Protein AF-A0A162DAF9-F1 (afdb_monomer)

Organism: NCBI:txid35525

Sequence (89 aa):
MNAVSELTYFSRRDIIRLFDRFYRINPNAVKANPFGVRLPAADIFASIEELKCNPFRQRLAYVFSSKQDDCFSFDDFVDLASTLTTMVC

Solvent-accessible surface area (backbone atoms only — not comparable to full-atom values): 5358 Å² total; per-residue (Å²): 144,86,67,76,76,83,80,47,99,63,51,76,67,49,52,50,53,50,48,55,53,58,37,68,72,44,52,67,56,33,71,75,32,78,90,74,39,61,45,53,37,69,58,55,33,70,73,32,74,78,42,65,76,36,91,57,47,68,58,49,34,49,73,41,12,91,77,59,69,52,30,29,40,70,66,30,48,50,56,48,43,65,72,38,74,74,77,79,116

Mean predicted aligned error: 6.85 Å

Structure (mmCIF, N/CA/C/O backbone):
data_AF-A0A162DAF9-F1
#
_entry.id   AF-A0A162DAF9-F1
#
loop_
_atom_site.group_PDB
_atom_site.id
_atom_site.type_symbol
_atom_site.label_atom_id
_atom_site.label_alt_id
_atom_site.label_comp_id
_atom_site.label_asym_id
_atom_site.label_entity_id
_atom_site.label_seq_id
_atom_site.pdbx_PDB_ins_code
_atom_site.Cartn_x
_atom_site.Cartn_y
_atom_site.Cartn_z
_atom_site.occupancy
_atom_site.B_iso_or_equiv
_atom_site.auth_seq_id
_atom_site.auth_comp_id
_atom_site.auth_asym_id
_atom_site.auth_atom_id
_atom_site.pdbx_PDB_model_num
ATOM 1 N N . MET A 1 1 ? 17.080 14.306 -5.504 1.00 39.66 1 MET A N 1
ATOM 2 C CA . MET A 1 1 ? 16.789 13.037 -4.800 1.00 39.66 1 MET A CA 1
ATOM 3 C C . MET A 1 1 ? 16.777 13.294 -3.294 1.00 39.66 1 MET A C 1
ATOM 5 O O . MET A 1 1 ? 17.702 12.876 -2.632 1.00 39.66 1 MET A O 1
ATOM 9 N N . ASN A 1 2 ? 15.804 14.036 -2.759 1.00 43.22 2 ASN A N 1
ATOM 10 C CA . ASN A 1 2 ? 15.626 14.252 -1.312 1.00 43.22 2 ASN A CA 1
ATOM 11 C C . ASN A 1 2 ? 14.191 14.750 -1.101 1.00 43.22 2 ASN A C 1
ATOM 13 O O . ASN A 1 2 ? 13.963 15.949 -1.094 1.00 43.22 2 ASN A O 1
ATOM 17 N N . ALA A 1 3 ? 13.215 13.847 -1.057 1.00 43.19 3 ALA A N 1
ATOM 18 C CA . ALA A 1 3 ? 11.841 14.229 -0.702 1.00 43.19 3 ALA A CA 1
ATOM 19 C C . ALA A 1 3 ? 11.124 13.174 0.153 1.00 43.19 3 ALA A C 1
ATOM 21 O O . ALA A 1 3 ? 10.173 13.504 0.844 1.00 43.19 3 ALA A O 1
ATOM 22 N N . VAL A 1 4 ? 11.616 11.929 0.185 1.00 53.34 4 VAL A N 1
ATOM 23 C CA . VAL A 1 4 ? 11.027 10.860 1.015 1.00 53.34 4 VAL A CA 1
ATOM 24 C C . VAL A 1 4 ? 11.507 10.933 2.478 1.00 53.34 4 VAL A C 1
ATOM 26 O O . VAL A 1 4 ? 10.860 10.418 3.383 1.00 53.34 4 VAL A O 1
ATOM 29 N N . SER A 1 5 ? 12.636 11.601 2.743 1.00 44.06 5 SER A N 1
ATOM 30 C CA . SER A 1 5 ? 13.242 11.646 4.084 1.00 44.06 5 SER A CA 1
ATOM 31 C C . SER A 1 5 ? 12.751 12.797 4.967 1.00 44.06 5 SER A C 1
ATOM 33 O O . SER A 1 5 ? 12.992 12.759 6.168 1.00 44.06 5 SER A O 1
ATOM 35 N N . GLU A 1 6 ? 12.120 13.832 4.402 1.00 45.53 6 GLU A N 1
ATOM 36 C CA . GLU A 1 6 ? 11.796 15.062 5.151 1.00 45.53 6 GLU A CA 1
ATOM 37 C C . GLU A 1 6 ? 10.349 15.127 5.666 1.00 45.53 6 GLU A C 1
ATOM 39 O O . GLU A 1 6 ? 10.052 15.968 6.509 1.00 45.53 6 GLU A O 1
ATOM 44 N N . LEU A 1 7 ? 9.456 14.233 5.222 1.00 52.56 7 LEU A N 1
ATOM 45 C CA . LEU A 1 7 ? 8.029 14.256 5.589 1.00 52.56 7 LEU A CA 1
ATOM 46 C C . LEU A 1 7 ? 7.530 12.982 6.287 1.00 52.56 7 LEU A C 1
ATOM 48 O O . LEU A 1 7 ? 6.364 12.909 6.666 1.00 52.56 7 LEU A O 1
ATOM 52 N N . THR A 1 8 ? 8.402 11.996 6.510 1.00 56.03 8 THR A N 1
ATOM 53 C CA . THR A 1 8 ? 8.000 10.678 7.014 1.00 56.03 8 THR A CA 1
ATOM 54 C C . THR A 1 8 ? 8.768 10.327 8.283 1.00 56.03 8 THR A C 1
ATOM 56 O O . THR A 1 8 ? 9.992 10.265 8.276 1.00 56.03 8 THR A O 1
ATOM 59 N N . TYR A 1 9 ? 8.051 10.049 9.378 1.00 63.50 9 TYR A N 1
ATOM 60 C CA . TYR A 1 9 ? 8.589 9.677 10.702 1.00 63.50 9 TYR A CA 1
ATOM 61 C C . TYR A 1 9 ? 9.386 8.351 10.730 1.00 63.50 9 TYR A C 1
ATOM 63 O O . TYR A 1 9 ? 9.774 7.877 11.798 1.00 63.50 9 TYR A O 1
ATOM 71 N N . PHE A 1 10 ? 9.623 7.727 9.577 1.00 70.06 10 PHE A N 1
ATOM 72 C CA . PHE A 1 10 ? 10.208 6.399 9.466 1.00 70.06 10 PHE A CA 1
ATOM 73 C C . PHE A 1 10 ? 11.733 6.425 9.449 1.00 70.06 10 PHE A C 1
ATOM 75 O O . PHE A 1 10 ? 12.367 7.144 8.674 1.00 70.06 10 PHE A O 1
ATOM 82 N N . SER A 1 11 ? 12.346 5.551 10.247 1.00 79.31 11 SER A N 1
ATOM 83 C CA . SER A 1 11 ? 13.767 5.252 10.114 1.00 79.31 11 SER A CA 1
ATOM 84 C C . SER A 1 11 ? 14.025 4.406 8.862 1.00 79.31 11 SER A C 1
ATOM 86 O O . SER A 1 11 ? 13.138 3.735 8.332 1.00 79.31 11 SER A O 1
ATOM 88 N N . ARG A 1 12 ? 15.288 4.331 8.419 1.00 80.94 12 ARG A N 1
ATOM 89 C CA . ARG A 1 12 ? 15.688 3.429 7.319 1.00 80.94 12 ARG A CA 1
ATOM 90 C C . ARG A 1 12 ? 15.257 1.974 7.564 1.00 80.94 12 ARG A C 1
ATOM 92 O O . ARG A 1 12 ? 14.943 1.267 6.612 1.00 80.94 12 ARG A O 1
ATOM 99 N N . ARG A 1 13 ? 15.251 1.518 8.822 1.00 82.94 13 ARG A N 1
ATOM 100 C CA . ARG A 1 13 ? 14.828 0.153 9.175 1.00 82.94 13 ARG A CA 1
ATOM 101 C C . ARG A 1 13 ? 13.330 -0.043 8.958 1.00 82.94 13 ARG A C 1
ATOM 103 O O . ARG A 1 13 ? 12.936 -1.108 8.495 1.00 82.94 13 ARG A O 1
ATOM 110 N N . ASP A 1 14 ? 12.529 0.976 9.238 1.00 84.00 14 ASP A N 1
ATOM 111 C CA . ASP A 1 14 ? 11.076 0.924 9.067 1.00 84.00 14 ASP A CA 1
ATOM 112 C C . ASP A 1 14 ? 10.711 0.906 7.586 1.00 84.00 14 ASP A C 1
ATOM 114 O O . ASP A 1 14 ? 9.900 0.087 7.168 1.00 84.00 14 ASP A O 1
ATOM 118 N N . ILE A 1 15 ? 11.407 1.702 6.767 1.00 84.88 15 ILE A N 1
ATOM 119 C CA . ILE A 1 15 ? 11.246 1.680 5.305 1.00 84.88 15 ILE A CA 1
ATOM 120 C C . ILE A 1 15 ? 11.554 0.285 4.740 1.00 84.88 15 ILE A C 1
ATOM 122 O O . ILE A 1 15 ? 10.798 -0.220 3.914 1.00 84.88 15 ILE A O 1
ATOM 126 N N . ILE A 1 16 ? 12.622 -0.372 5.210 1.00 87.06 16 ILE A N 1
ATOM 127 C CA . ILE A 1 16 ? 12.958 -1.742 4.784 1.00 87.06 16 ILE A CA 1
ATOM 128 C C . ILE A 1 16 ? 11.858 -2.731 5.199 1.00 87.06 16 ILE A C 1
ATOM 130 O O . ILE A 1 16 ? 11.439 -3.551 4.389 1.00 87.06 16 ILE A O 1
ATOM 134 N N . ARG A 1 17 ? 11.343 -2.634 6.432 1.00 87.44 17 ARG A N 1
ATOM 135 C CA . ARG A 1 17 ? 10.248 -3.496 6.915 1.00 87.44 17 ARG A CA 1
ATOM 136 C C . ARG A 1 17 ? 8.957 -3.297 6.120 1.00 87.44 17 ARG A C 1
ATOM 138 O O . ARG A 1 17 ? 8.286 -4.275 5.792 1.00 87.44 17 ARG A O 1
ATOM 145 N N . LEU A 1 18 ? 8.619 -2.050 5.795 1.00 87.94 18 LEU A N 1
ATOM 146 C CA . LEU A 1 18 ? 7.470 -1.714 4.957 1.00 87.94 18 LEU A CA 1
ATOM 147 C C . LEU A 1 18 ? 7.641 -2.285 3.550 1.00 87.94 18 LEU A C 1
ATOM 149 O O . LEU A 1 18 ? 6.709 -2.893 3.028 1.00 87.94 18 LEU A O 1
ATOM 153 N N . PHE A 1 19 ? 8.834 -2.162 2.965 1.00 88.69 19 PHE A N 1
ATOM 154 C CA . PHE A 1 19 ? 9.123 -2.737 1.655 1.00 88.69 19 PHE A CA 1
ATOM 155 C C . PHE A 1 19 ? 9.017 -4.264 1.661 1.00 88.69 19 PHE A C 1
ATOM 157 O O . PHE A 1 19 ? 8.3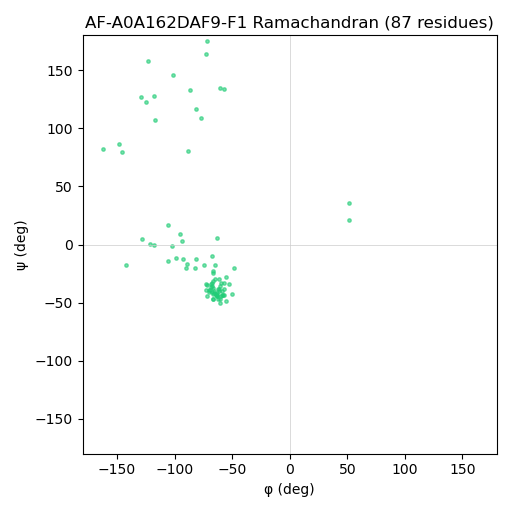76 -4.828 0.780 1.00 88.69 19 PHE A O 1
ATOM 164 N N . ASP A 1 20 ? 9.555 -4.941 2.678 1.00 89.31 20 ASP A N 1
ATOM 165 C CA . ASP A 1 20 ? 9.417 -6.393 2.824 1.00 89.31 20 ASP A CA 1
ATOM 166 C C . ASP A 1 20 ? 7.946 -6.819 2.916 1.00 89.31 20 ASP A C 1
ATOM 168 O O . ASP A 1 20 ? 7.549 -7.827 2.326 1.00 89.31 20 ASP A O 1
ATOM 172 N N . ARG A 1 21 ? 7.114 -6.054 3.634 1.00 88.44 21 ARG A N 1
ATOM 173 C CA . ARG A 1 21 ? 5.671 -6.311 3.730 1.00 88.44 21 ARG A CA 1
ATOM 174 C C . ARG A 1 21 ? 4.984 -6.097 2.385 1.00 88.44 21 ARG A C 1
ATOM 176 O O . ARG A 1 21 ? 4.252 -6.980 1.951 1.00 88.44 21 ARG A O 1
ATOM 183 N N . PHE A 1 22 ? 5.276 -4.992 1.702 1.00 90.12 22 PHE A N 1
ATOM 184 C CA . PHE A 1 22 ? 4.746 -4.680 0.374 1.00 90.12 22 PHE A CA 1
ATOM 185 C C . PHE A 1 22 ? 5.131 -5.748 -0.662 1.00 90.12 22 PHE A C 1
ATOM 187 O O . PHE A 1 22 ? 4.289 -6.252 -1.403 1.00 90.12 22 PHE A O 1
ATOM 194 N N . TYR A 1 23 ? 6.390 -6.183 -0.650 1.00 91.12 23 TYR A N 1
ATOM 195 C CA . TYR A 1 23 ? 6.896 -7.248 -1.509 1.00 91.12 23 TYR A CA 1
ATOM 196 C C . TYR A 1 23 ? 6.187 -8.588 -1.264 1.00 91.12 23 TYR A C 1
ATOM 198 O O . TYR A 1 23 ? 5.897 -9.311 -2.216 1.00 91.12 23 TYR A O 1
ATOM 206 N N . ARG A 1 24 ? 5.866 -8.927 -0.008 1.00 91.19 24 ARG A N 1
ATOM 207 C CA . ARG A 1 24 ? 5.167 -10.179 0.340 1.00 91.19 24 ARG A CA 1
ATOM 208 C C . ARG A 1 24 ? 3.731 -10.248 -0.178 1.00 91.19 24 ARG A C 1
ATOM 210 O O . ARG A 1 24 ? 3.228 -11.356 -0.331 1.00 91.19 24 ARG A O 1
ATOM 217 N N . ILE A 1 25 ? 3.092 -9.111 -0.454 1.00 90.69 25 ILE A N 1
ATOM 218 C CA . ILE A 1 25 ? 1.716 -9.066 -0.971 1.00 90.69 25 ILE A CA 1
ATOM 219 C C . ILE A 1 25 ? 1.664 -9.656 -2.381 1.00 90.69 25 ILE A C 1
ATOM 221 O O . ILE A 1 25 ? 0.830 -10.511 -2.665 1.00 90.69 25 ILE A O 1
ATOM 225 N N . ASN A 1 26 ? 2.586 -9.250 -3.257 1.00 91.12 26 ASN A N 1
ATOM 226 C CA . ASN A 1 26 ? 2.717 -9.847 -4.583 1.00 91.12 26 ASN A CA 1
ATOM 227 C C . ASN A 1 26 ? 4.177 -9.826 -5.071 1.00 91.12 26 ASN A C 1
ATOM 229 O O . ASN A 1 26 ? 4.580 -8.924 -5.816 1.00 91.12 26 ASN A O 1
ATOM 233 N N . PRO A 1 27 ? 4.973 -10.849 -4.708 1.00 90.31 27 PRO A N 1
ATOM 234 C CA . PRO A 1 27 ? 6.390 -10.905 -5.054 1.00 90.31 27 PRO A CA 1
ATOM 235 C C . PRO A 1 27 ? 6.645 -10.879 -6.562 1.00 90.31 27 PRO A C 1
ATOM 237 O O . PRO A 1 27 ? 7.649 -10.336 -7.015 1.00 90.31 27 PRO A O 1
ATOM 240 N N . ASN A 1 28 ? 5.746 -11.468 -7.354 1.00 91.25 28 ASN A N 1
ATOM 241 C CA . ASN A 1 28 ? 5.907 -11.564 -8.803 1.00 91.25 28 ASN A CA 1
ATOM 242 C C . ASN A 1 28 ? 5.706 -10.204 -9.477 1.00 91.25 28 ASN A C 1
ATOM 244 O O . ASN A 1 28 ? 6.522 -9.813 -10.310 1.00 91.25 28 ASN A O 1
ATOM 248 N N . ALA A 1 29 ? 4.670 -9.461 -9.079 1.00 88.75 29 ALA A N 1
ATOM 249 C CA . ALA A 1 29 ? 4.413 -8.120 -9.596 1.00 88.75 29 ALA A CA 1
ATOM 250 C C . ALA A 1 29 ? 5.541 -7.146 -9.223 1.00 88.75 29 ALA A C 1
ATOM 252 O O . ALA A 1 29 ? 6.008 -6.388 -10.073 1.00 88.75 29 ALA A O 1
ATOM 253 N N . VAL A 1 30 ? 6.034 -7.216 -7.980 1.00 88.81 30 VAL A N 1
ATOM 254 C CA . VAL A 1 30 ? 7.137 -6.355 -7.530 1.00 88.81 30 VAL A CA 1
ATOM 255 C C . VAL A 1 30 ? 8.441 -6.700 -8.252 1.00 88.81 30 VAL A C 1
ATOM 257 O O . VAL A 1 30 ? 9.144 -5.797 -8.687 1.00 88.81 30 VAL A O 1
ATOM 260 N N . LYS A 1 31 ? 8.757 -7.984 -8.469 1.00 88.94 31 LYS A N 1
ATOM 261 C CA . LYS A 1 31 ? 9.934 -8.377 -9.271 1.00 88.94 31 LYS A CA 1
ATOM 262 C C . LYS A 1 31 ? 9.849 -7.909 -10.721 1.00 88.94 31 LYS A C 1
ATOM 264 O O . LYS A 1 31 ? 10.872 -7.544 -11.289 1.00 88.94 31 LYS A O 1
ATOM 269 N N . ALA A 1 32 ? 8.657 -7.949 -11.316 1.00 89.94 32 ALA A N 1
ATOM 270 C CA . ALA A 1 32 ? 8.452 -7.533 -12.698 1.00 89.94 32 ALA A CA 1
ATOM 271 C C . ALA A 1 32 ? 8.630 -6.017 -12.883 1.00 89.94 32 ALA A C 1
ATOM 273 O O . ALA A 1 32 ? 9.121 -5.587 -13.924 1.00 89.94 32 ALA A O 1
ATOM 274 N N . ASN A 1 33 ? 8.259 -5.210 -11.882 1.00 88.44 33 ASN A N 1
ATOM 275 C CA . ASN A 1 33 ? 8.426 -3.758 -11.924 1.00 88.44 33 ASN A CA 1
ATOM 276 C C . ASN A 1 33 ? 8.749 -3.156 -10.538 1.00 88.44 33 ASN A C 1
ATOM 278 O O . ASN A 1 33 ? 7.871 -2.566 -9.907 1.00 88.44 33 ASN A O 1
ATOM 282 N N . PRO A 1 34 ? 10.004 -3.234 -10.061 1.00 79.06 34 PRO A N 1
ATOM 283 C CA . PRO A 1 34 ? 10.355 -2.884 -8.679 1.00 79.06 34 PRO A CA 1
ATOM 284 C C . PRO A 1 34 ? 10.072 -1.433 -8.278 1.00 79.06 34 PRO A C 1
ATOM 286 O O . PRO A 1 34 ? 9.809 -1.165 -7.110 1.00 79.06 34 PRO A O 1
ATOM 289 N N . PHE A 1 35 ? 10.127 -0.503 -9.235 1.00 79.44 35 PHE A N 1
ATOM 290 C CA . PHE A 1 35 ? 10.001 0.937 -8.978 1.00 79.44 35 PHE A CA 1
ATOM 291 C C . PHE A 1 35 ? 8.654 1.526 -9.408 1.00 79.44 35 PHE A C 1
ATOM 293 O O . PHE A 1 35 ? 8.335 2.650 -9.037 1.00 79.44 35 PHE A O 1
ATOM 300 N N . GLY A 1 36 ? 7.872 0.799 -10.209 1.00 85.44 36 GLY A N 1
ATOM 301 C CA . GLY A 1 36 ? 6.607 1.290 -10.761 1.00 85.44 36 GLY A CA 1
ATOM 302 C C . GLY A 1 36 ? 5.422 0.358 -10.542 1.00 85.44 36 GLY A C 1
ATOM 303 O O . GLY A 1 36 ? 4.349 0.616 -11.090 1.00 85.44 36 GLY A O 1
ATOM 304 N N . VAL A 1 37 ? 5.599 -0.739 -9.799 1.0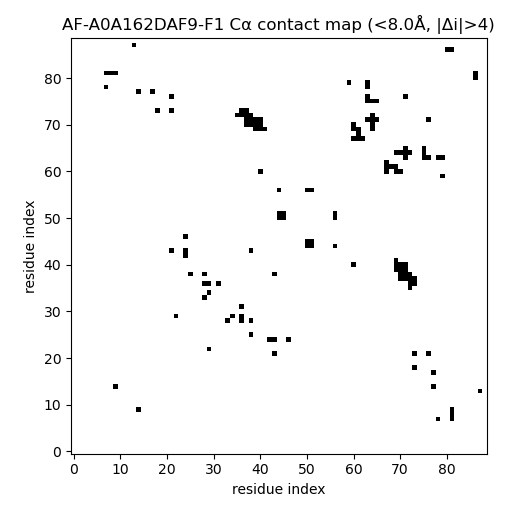0 92.44 37 VAL A N 1
ATOM 305 C CA . VAL A 1 37 ? 4.496 -1.635 -9.456 1.00 92.44 37 VAL A CA 1
ATOM 306 C C . VAL A 1 37 ? 3.450 -0.868 -8.651 1.00 92.44 37 VAL A C 1
ATOM 308 O O . VAL A 1 37 ? 3.762 -0.121 -7.722 1.00 92.44 37 VAL A O 1
ATOM 311 N N . ARG A 1 38 ? 2.188 -1.068 -9.020 1.00 93.25 38 ARG A N 1
ATOM 312 C CA . ARG A 1 38 ? 1.040 -0.671 -8.214 1.00 93.25 38 ARG A CA 1
ATOM 313 C C . ARG A 1 38 ? 0.277 -1.936 -7.868 1.00 93.25 38 ARG A C 1
ATOM 315 O O . ARG A 1 38 ? 0.002 -2.744 -8.754 1.00 93.25 38 ARG A O 1
ATOM 322 N N . LEU A 1 39 ? 0.002 -2.131 -6.586 1.00 92.19 39 LEU A N 1
ATOM 323 C CA . LEU A 1 39 ? -0.733 -3.287 -6.088 1.00 92.19 39 LEU A CA 1
ATOM 324 C C . LEU A 1 39 ? -2.182 -2.896 -5.796 1.00 92.19 39 LEU A C 1
ATOM 326 O O . LEU A 1 39 ? -2.412 -1.766 -5.359 1.00 92.19 39 LEU A O 1
ATOM 330 N N . PRO A 1 40 ? -3.157 -3.795 -6.002 1.00 93.06 40 PRO A N 1
ATOM 331 C CA . PRO A 1 40 ? -4.545 -3.521 -5.655 1.00 93.06 40 PRO A CA 1
ATOM 332 C C . PRO A 1 40 ? -4.696 -3.169 -4.169 1.00 93.06 40 PRO A C 1
ATOM 334 O O . PRO A 1 40 ? -4.189 -3.876 -3.295 1.00 93.06 40 PRO A O 1
ATOM 337 N N . ALA A 1 41 ? -5.446 -2.108 -3.865 1.00 90.81 41 ALA A N 1
ATOM 338 C CA . ALA A 1 41 ? -5.713 -1.661 -2.496 1.00 90.81 41 ALA A CA 1
ATOM 339 C C . ALA A 1 41 ? -6.368 -2.762 -1.650 1.00 90.81 41 ALA A C 1
ATOM 341 O O . ALA A 1 41 ? -6.099 -2.880 -0.457 1.00 90.81 41 ALA A O 1
ATOM 342 N N . ALA A 1 42 ? -7.193 -3.604 -2.280 1.00 88.81 42 ALA A N 1
ATOM 343 C CA . ALA A 1 42 ? -7.814 -4.757 -1.637 1.00 88.81 42 ALA A CA 1
ATOM 344 C C . ALA A 1 42 ? -6.775 -5.734 -1.057 1.00 88.81 42 ALA A C 1
ATOM 346 O O . ALA A 1 42 ? -6.928 -6.167 0.087 1.00 88.81 42 ALA A O 1
ATOM 347 N N . ASP A 1 43 ? -5.704 -6.023 -1.801 1.00 90.69 43 ASP A N 1
ATOM 348 C CA . ASP A 1 43 ? -4.636 -6.929 -1.364 1.00 90.69 43 ASP A CA 1
ATOM 349 C C . ASP A 1 43 ? -3.813 -6.296 -0.235 1.00 90.69 43 ASP A C 1
ATOM 351 O O . ASP A 1 43 ? -3.482 -6.953 0.756 1.00 90.69 43 ASP A O 1
ATOM 355 N N . ILE A 1 44 ? -3.549 -4.989 -0.336 1.00 89.25 44 ILE A N 1
ATOM 356 C CA . ILE A 1 44 ? -2.885 -4.230 0.727 1.00 89.25 44 ILE A CA 1
ATOM 357 C C . ILE A 1 44 ? -3.704 -4.265 2.013 1.00 89.25 44 ILE A C 1
ATOM 359 O O . ILE A 1 44 ? -3.173 -4.632 3.060 1.00 89.25 44 ILE A O 1
ATOM 363 N N . PHE A 1 45 ? -4.995 -3.953 1.961 1.00 88.25 45 PHE A N 1
ATOM 364 C CA 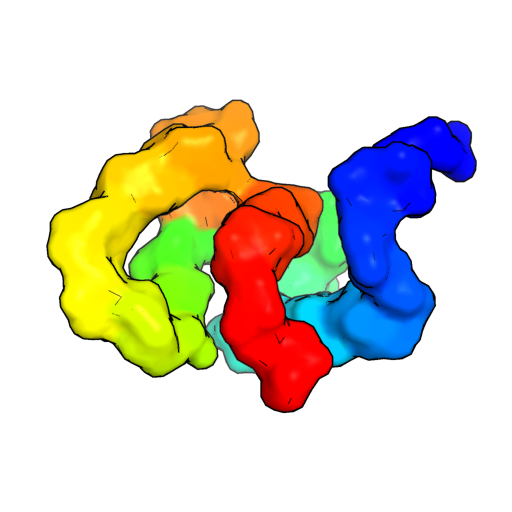. PHE A 1 45 ? -5.847 -3.958 3.150 1.00 88.25 45 PHE A CA 1
ATOM 365 C C . PHE A 1 45 ? -6.050 -5.360 3.718 1.00 88.25 45 PHE A C 1
ATOM 367 O O . PHE A 1 45 ? -6.141 -5.518 4.931 1.00 88.25 45 PHE A O 1
ATOM 374 N N . ALA A 1 46 ? -6.054 -6.395 2.877 1.00 86.62 46 ALA A N 1
ATOM 375 C CA . ALA A 1 46 ? -6.065 -7.779 3.336 1.00 86.62 46 ALA A CA 1
ATOM 376 C C . ALA A 1 46 ? -4.767 -8.173 4.069 1.00 86.62 46 ALA A C 1
ATOM 378 O O . ALA A 1 46 ? -4.791 -9.066 4.917 1.00 86.62 46 ALA A O 1
ATOM 379 N N . SER A 1 47 ? -3.644 -7.502 3.803 1.00 83.94 47 SER A N 1
ATOM 380 C CA . SER A 1 47 ? -2.377 -7.733 4.512 1.00 83.94 47 SER A CA 1
ATOM 381 C C . SER A 1 47 ? -2.280 -7.027 5.876 1.00 83.94 47 SER A C 1
ATOM 383 O O . SER A 1 47 ? -1.376 -7.323 6.664 1.00 83.94 47 SER A O 1
ATOM 385 N N . ILE A 1 48 ? -3.202 -6.104 6.168 1.00 83.06 48 ILE A N 1
ATOM 386 C CA . ILE A 1 48 ? -3.199 -5.230 7.347 1.00 83.06 48 ILE A CA 1
ATOM 387 C C . ILE A 1 48 ? -4.429 -5.538 8.199 1.00 83.06 48 ILE A C 1
ATOM 389 O O . ILE A 1 48 ? -5.549 -5.193 7.830 1.00 83.06 48 ILE A O 1
ATOM 393 N N . GLU A 1 49 ? -4.244 -6.194 9.341 1.00 79.50 49 GLU A N 1
ATOM 394 C CA . GLU A 1 49 ? -5.367 -6.648 10.170 1.00 79.50 49 GLU A CA 1
ATOM 395 C C . GLU A 1 49 ? -6.244 -5.494 10.665 1.00 79.50 49 GLU A C 1
ATOM 397 O O . GLU A 1 49 ? -7.469 -5.599 10.658 1.00 79.50 49 GLU A O 1
ATOM 402 N N . GLU A 1 50 ? -5.636 -4.354 10.973 1.00 78.38 50 GLU A N 1
ATOM 403 C CA . GLU A 1 50 ? -6.310 -3.138 11.421 1.00 78.38 50 GLU A CA 1
ATOM 404 C C . GLU A 1 50 ? -7.230 -2.545 10.343 1.00 78.38 50 GLU A C 1
ATOM 406 O O . GLU A 1 50 ? -8.257 -1.943 10.657 1.00 78.38 50 GLU A O 1
ATOM 411 N N . LEU A 1 51 ? -6.904 -2.741 9.060 1.00 80.75 51 LEU A N 1
ATOM 412 C CA . LEU A 1 51 ? -7.701 -2.254 7.931 1.00 80.75 51 LEU A CA 1
ATOM 413 C C . LEU A 1 51 ? -8.758 -3.254 7.467 1.00 80.75 51 LEU A C 1
ATOM 415 O O . LEU A 1 51 ? -9.748 -2.834 6.864 1.00 80.75 51 LEU A O 1
ATOM 419 N N . LYS A 1 52 ? -8.615 -4.547 7.786 1.00 78.31 52 LYS A N 1
ATOM 420 C CA . LYS A 1 52 ? -9.641 -5.559 7.476 1.00 78.31 52 LYS A CA 1
ATOM 421 C C . LYS A 1 52 ? -10.991 -5.195 8.085 1.00 78.31 52 LYS A C 1
ATOM 423 O O . LYS A 1 52 ? -12.013 -5.303 7.410 1.00 78.31 52 LYS A O 1
ATOM 428 N N . CYS A 1 53 ? -10.975 -4.738 9.335 1.00 79.44 53 CYS A N 1
ATOM 429 C CA . CYS A 1 53 ? -12.170 -4.378 10.096 1.00 79.44 53 CYS A CA 1
ATOM 430 C C . CYS A 1 53 ? -12.520 -2.884 10.006 1.00 79.44 53 CYS A C 1
ATOM 432 O O . CYS A 1 53 ? -13.469 -2.443 10.651 1.00 79.44 53 CYS A O 1
ATOM 434 N N . ASN A 1 54 ? -11.773 -2.092 9.229 1.00 78.00 54 ASN A N 1
ATOM 435 C CA . ASN A 1 54 ? -11.964 -0.649 9.185 1.00 78.00 54 ASN A CA 1
ATOM 436 C C . ASN A 1 54 ? -13.139 -0.276 8.253 1.00 78.00 54 ASN A C 1
ATOM 438 O O . ASN A 1 54 ? -13.048 -0.494 7.037 1.00 78.00 54 ASN A O 1
ATOM 442 N N . PRO A 1 55 ? -14.227 0.334 8.769 1.00 82.81 55 PRO A N 1
ATOM 443 C CA . PRO A 1 55 ? -15.382 0.720 7.955 1.00 82.81 55 PRO A CA 1
ATOM 444 C C . PRO A 1 55 ? -15.049 1.795 6.908 1.00 82.81 55 PRO A C 1
ATOM 446 O O . PRO A 1 55 ? -15.780 1.949 5.933 1.00 82.81 55 PRO A O 1
ATOM 449 N N . PHE A 1 56 ? -13.927 2.507 7.056 1.00 85.00 56 PHE A N 1
ATOM 450 C CA . PHE A 1 56 ? -13.491 3.559 6.136 1.00 85.00 56 PHE A CA 1
ATOM 451 C C . PHE A 1 56 ? -12.498 3.085 5.070 1.00 85.00 56 PHE A C 1
ATOM 453 O O . PHE A 1 56 ? -11.977 3.913 4.325 1.00 85.00 56 PHE A O 1
ATOM 460 N N . ARG A 1 57 ? -12.256 1.772 4.939 1.00 82.00 57 ARG A N 1
ATOM 461 C CA . ARG A 1 57 ? -11.260 1.214 4.005 1.00 82.00 57 ARG A CA 1
ATOM 462 C C . ARG A 1 57 ? -11.385 1.740 2.571 1.00 82.00 57 ARG A C 1
ATOM 464 O O . ARG A 1 57 ? -10.384 2.111 1.979 1.00 82.00 57 ARG A O 1
ATOM 471 N N . GLN A 1 58 ? -12.598 1.867 2.028 1.00 82.62 58 GLN A N 1
ATOM 472 C CA . GLN A 1 58 ? -12.784 2.382 0.662 1.00 82.62 58 GLN A CA 1
ATOM 473 C C . GLN A 1 58 ? -12.392 3.854 0.530 1.00 82.62 58 GLN A C 1
ATOM 475 O O . GLN A 1 58 ? -11.802 4.263 -0.465 1.00 82.62 58 GLN A O 1
ATOM 480 N N . ARG A 1 59 ? -12.672 4.656 1.559 1.00 86.94 59 ARG A N 1
ATOM 481 C CA . ARG A 1 59 ? -12.289 6.066 1.560 1.00 86.94 59 ARG A CA 1
ATOM 482 C C . ARG A 1 59 ? -10.783 6.227 1.735 1.00 86.94 59 ARG A C 1
ATOM 484 O O . ARG A 1 59 ? -10.207 7.107 1.113 1.00 86.94 59 ARG A O 1
ATOM 491 N N . L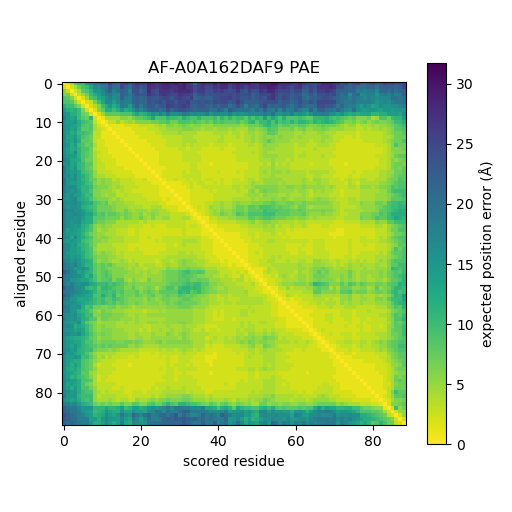EU A 1 60 ? -10.150 5.354 2.520 1.00 86.00 60 LEU A N 1
ATOM 492 C CA . LEU A 1 60 ? -8.693 5.285 2.624 1.00 86.00 60 LEU A CA 1
ATOM 493 C C . LEU A 1 60 ? -8.060 4.884 1.284 1.00 86.00 60 LEU A C 1
ATOM 495 O O . LEU A 1 60 ? -7.103 5.527 0.874 1.00 86.00 60 LEU A O 1
ATOM 499 N N . ALA A 1 61 ? -8.620 3.901 0.567 1.00 86.81 61 ALA A N 1
ATOM 500 C CA . ALA A 1 61 ? -8.138 3.534 -0.771 1.00 86.81 61 ALA A CA 1
ATOM 501 C C . ALA A 1 61 ? -8.130 4.741 -1.708 1.00 86.81 61 ALA A C 1
ATOM 503 O O . ALA A 1 61 ? -7.116 5.038 -2.331 1.00 86.81 61 ALA A O 1
ATOM 504 N N . TYR A 1 62 ? -9.240 5.471 -1.739 1.00 87.88 62 TYR A N 1
ATOM 505 C CA . TYR A 1 62 ? -9.382 6.641 -2.591 1.00 87.88 62 TYR A CA 1
ATOM 506 C C . TYR A 1 62 ? -8.458 7.803 -2.192 1.00 87.88 62 TYR A C 1
ATOM 508 O O . TYR A 1 62 ? -7.879 8.449 -3.058 1.00 87.88 62 TYR A O 1
ATOM 516 N N . VAL A 1 63 ? -8.320 8.085 -0.892 1.00 88.00 63 VAL A N 1
ATOM 517 C CA . VAL A 1 63 ? -7.529 9.225 -0.395 1.00 88.00 63 VAL A CA 1
ATOM 518 C C . VAL A 1 63 ? -6.027 8.990 -0.543 1.00 88.00 63 VAL A C 1
ATOM 520 O O . VAL A 1 63 ? -5.309 9.925 -0.881 1.00 88.00 63 VAL A O 1
ATOM 523 N N . PHE A 1 64 ? -5.559 7.767 -0.290 1.00 86.81 64 PHE A N 1
ATOM 524 C CA . PHE A 1 64 ? -4.129 7.446 -0.302 1.00 86.81 64 PHE A CA 1
ATOM 525 C C . PHE A 1 64 ? -3.628 6.930 -1.656 1.00 86.81 64 PHE A C 1
ATOM 527 O O . PHE A 1 64 ? -2.423 6.882 -1.872 1.00 86.81 64 PHE A O 1
ATOM 534 N N . SER A 1 65 ? -4.514 6.576 -2.591 1.00 91.00 65 SER A N 1
ATOM 535 C CA . SER A 1 65 ? -4.106 6.258 -3.960 1.00 91.00 65 SER A CA 1
ATOM 536 C C . SER A 1 65 ? -3.804 7.541 -4.736 1.00 91.00 65 SER A C 1
ATOM 538 O O . SER A 1 65 ? -4.715 8.265 -5.140 1.00 91.00 65 SER A O 1
ATOM 540 N N . SER A 1 66 ? -2.526 7.793 -5.031 1.00 88.81 66 SER A N 1
ATOM 541 C CA . SER A 1 66 ? -2.090 8.952 -5.830 1.00 88.81 66 SER A CA 1
ATOM 542 C C . SER A 1 66 ? -2.750 9.060 -7.208 1.00 88.81 66 SER A C 1
ATOM 544 O O . SER A 1 66 ? -2.892 10.163 -7.735 1.00 88.81 66 SER A O 1
ATOM 546 N N . LYS A 1 67 ? -3.163 7.935 -7.808 1.00 88.44 67 LYS A N 1
ATOM 547 C CA . LYS A 1 67 ? -3.852 7.898 -9.109 1.00 88.44 67 LYS A CA 1
ATOM 548 C C . LYS A 1 67 ? -5.360 7.691 -9.008 1.00 88.44 67 LYS A C 1
ATOM 550 O O . LYS A 1 67 ? -6.010 7.668 -10.049 1.00 88.44 67 LYS A O 1
ATOM 555 N N . GLN A 1 68 ? -5.901 7.534 -7.798 1.00 87.25 68 GLN A N 1
ATOM 556 C CA . GLN A 1 68 ? -7.315 7.220 -7.567 1.00 87.25 68 GLN A CA 1
ATOM 557 C C . GLN A 1 68 ? -7.782 6.005 -8.394 1.00 87.25 68 GLN A C 1
ATOM 559 O O . GLN A 1 68 ? -8.905 5.964 -8.887 1.00 87.25 68 GLN A O 1
ATOM 564 N N . ASP A 1 69 ? -6.893 5.022 -8.569 1.00 89.38 69 ASP A N 1
ATOM 565 C CA . ASP A 1 69 ? -7.081 3.834 -9.413 1.00 89.38 69 ASP A CA 1
ATOM 566 C C . ASP A 1 69 ? -7.338 2.561 -8.592 1.00 89.38 69 ASP A C 1
ATOM 568 O O . ASP A 1 69 ? -7.145 1.450 -9.087 1.00 89.38 69 ASP A O 1
ATOM 572 N N . ASP A 1 70 ? -7.703 2.719 -7.315 1.00 87.56 70 ASP A N 1
ATOM 573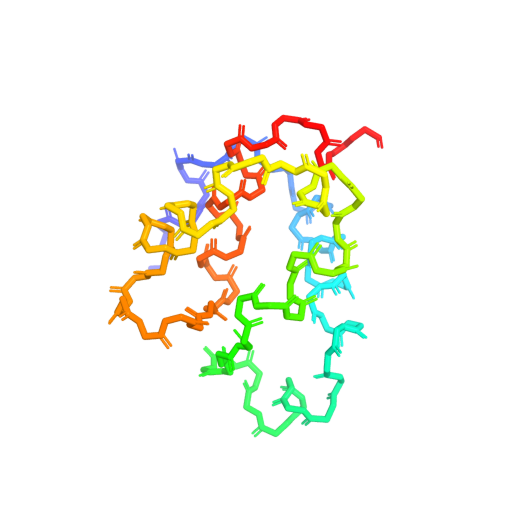 C CA . ASP A 1 70 ? -7.798 1.641 -6.319 1.00 87.56 70 ASP A CA 1
ATOM 574 C C . ASP A 1 70 ? -6.529 0.774 -6.229 1.00 87.56 70 ASP A C 1
ATOM 576 O O . ASP A 1 70 ? -6.554 -0.352 -5.726 1.00 87.56 70 ASP A O 1
ATOM 580 N N . CYS A 1 71 ? -5.394 1.303 -6.686 1.00 91.44 71 CYS A N 1
ATOM 581 C CA . CYS A 1 71 ? -4.086 0.686 -6.582 1.00 91.44 71 CYS A CA 1
ATOM 582 C C . CYS A 1 71 ? -3.124 1.623 -5.853 1.00 91.44 71 CYS A C 1
ATOM 584 O O . CYS A 1 71 ? -3.321 2.836 -5.776 1.00 91.44 71 CYS A O 1
ATOM 586 N N . PHE A 1 72 ? -2.076 1.036 -5.296 1.00 92.44 72 PHE A N 1
ATOM 587 C CA . PHE A 1 72 ? -1.117 1.707 -4.432 1.00 92.44 72 PHE A CA 1
ATOM 588 C C . PHE A 1 72 ? 0.291 1.418 -4.932 1.00 92.44 72 PHE A C 1
ATOM 590 O O . PHE A 1 72 ? 0.667 0.255 -5.110 1.00 92.44 72 PHE A O 1
ATOM 597 N N . SER A 1 73 ? 1.071 2.471 -5.161 1.00 92.50 73 SER A N 1
ATOM 598 C CA . SER A 1 73 ? 2.526 2.355 -5.253 1.00 92.50 73 SER A CA 1
ATOM 599 C C . SER A 1 73 ? 3.140 2.088 -3.873 1.00 92.50 73 SER A C 1
ATOM 601 O O . SER A 1 73 ? 2.457 2.095 -2.847 1.00 92.50 73 SER A O 1
ATOM 603 N N . PHE A 1 74 ? 4.454 1.868 -3.843 1.00 90.25 74 PHE A N 1
ATOM 604 C CA . PHE A 1 74 ? 5.175 1.809 -2.576 1.00 90.25 74 PHE A CA 1
ATOM 605 C C . PHE A 1 74 ? 5.079 3.134 -1.799 1.00 90.25 74 PHE A C 1
ATOM 607 O O . PHE A 1 74 ? 4.866 3.097 -0.593 1.00 90.25 74 PHE A O 1
ATOM 614 N N . ASP A 1 75 ? 5.157 4.285 -2.474 1.00 89.00 75 ASP A N 1
ATOM 615 C CA . ASP A 1 75 ? 4.973 5.594 -1.832 1.00 89.00 75 ASP A CA 1
ATOM 616 C C . ASP A 1 75 ? 3.562 5.747 -1.234 1.00 89.00 75 ASP A C 1
ATOM 618 O O . ASP A 1 75 ? 3.442 6.066 -0.055 1.00 89.00 75 ASP A O 1
ATOM 622 N N . ASP A 1 76 ? 2.507 5.390 -1.984 1.00 90.94 76 ASP A N 1
ATOM 623 C CA . ASP A 1 76 ?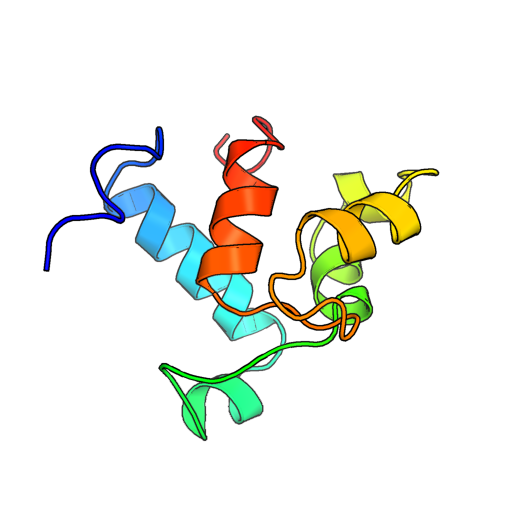 1.117 5.408 -1.486 1.00 90.94 76 ASP A CA 1
ATOM 624 C C . ASP A 1 76 ? 0.969 4.526 -0.222 1.00 90.94 76 ASP A C 1
ATOM 626 O O . ASP A 1 76 ? 0.251 4.849 0.728 1.00 90.94 76 ASP A O 1
ATOM 630 N N . PHE A 1 77 ? 1.664 3.381 -0.195 1.00 89.00 77 PHE A N 1
ATOM 631 C CA . PHE A 1 77 ? 1.683 2.465 0.946 1.00 89.00 77 PHE A CA 1
ATOM 632 C C . PHE A 1 77 ? 2.430 3.041 2.157 1.00 89.00 77 PHE A C 1
ATOM 634 O O . PHE A 1 77 ? 1.987 2.858 3.292 1.00 89.00 77 PHE A O 1
ATOM 641 N N . VAL A 1 78 ? 3.540 3.745 1.935 1.00 87.38 78 VAL A N 1
ATOM 642 C CA . VAL A 1 78 ? 4.292 4.436 2.991 1.00 87.38 78 VAL A CA 1
ATOM 643 C C . VAL A 1 78 ? 3.463 5.577 3.589 1.00 87.38 78 VAL A C 1
ATOM 645 O O . VAL A 1 78 ? 3.434 5.718 4.812 1.00 87.38 78 VAL A O 1
ATOM 648 N N . ASP A 1 79 ? 2.725 6.331 2.775 1.00 87.06 79 ASP A N 1
ATOM 649 C CA . ASP A 1 79 ? 1.830 7.403 3.237 1.00 87.06 79 ASP A CA 1
ATOM 650 C C . ASP A 1 79 ? 0.653 6.863 4.060 1.00 87.06 79 ASP A C 1
ATOM 652 O O . ASP A 1 79 ? 0.309 7.395 5.123 1.00 87.06 79 ASP A O 1
ATOM 656 N N . LEU A 1 80 ? 0.069 5.748 3.620 1.00 86.38 80 LEU A N 1
ATOM 657 C CA . LEU A 1 80 ? -0.943 5.034 4.391 1.00 86.38 80 LEU A CA 1
ATOM 658 C C . LEU A 1 80 ? -0.373 4.554 5.734 1.00 86.38 80 LEU A C 1
ATOM 660 O O . LEU A 1 80 ? -0.997 4.742 6.778 1.00 86.38 80 LEU A O 1
ATOM 664 N N . ALA A 1 81 ? 0.817 3.951 5.720 1.00 83.19 81 ALA A N 1
ATOM 665 C CA . ALA A 1 81 ? 1.460 3.439 6.923 1.00 83.19 81 ALA A CA 1
ATOM 666 C C . ALA A 1 81 ? 1.883 4.552 7.889 1.00 83.19 81 ALA A C 1
ATOM 668 O O . ALA A 1 81 ? 1.836 4.345 9.096 1.00 83.19 81 ALA A O 1
ATOM 669 N N . SER A 1 82 ? 2.276 5.730 7.397 1.00 81.44 82 SER A N 1
ATOM 670 C CA . SER A 1 82 ? 2.643 6.866 8.256 1.00 81.44 82 SER A CA 1
ATOM 671 C C . SER A 1 82 ? 1.432 7.418 9.011 1.00 8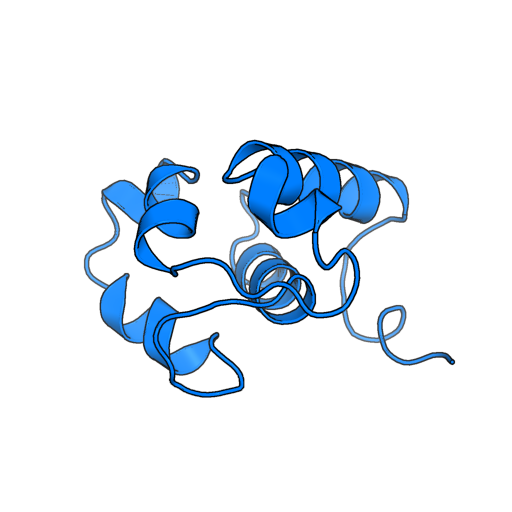1.44 82 SER A C 1
ATOM 673 O O . SER A 1 82 ? 1.542 7.782 10.182 1.00 81.44 82 SER A O 1
ATOM 675 N N . THR A 1 83 ? 0.259 7.403 8.371 1.00 79.62 83 THR A N 1
ATOM 676 C CA . THR A 1 83 ? -1.011 7.796 8.995 1.00 79.62 83 THR A CA 1
ATOM 677 C C . THR A 1 83 ? -1.490 6.746 9.998 1.00 79.62 83 THR A C 1
ATOM 679 O O . THR A 1 83 ? -2.079 7.068 11.031 1.00 79.62 83 THR A O 1
ATOM 682 N N . LEU A 1 84 ? -1.223 5.471 9.716 1.00 73.31 84 LEU A N 1
ATOM 683 C CA . LEU A 1 84 ? -1.514 4.355 10.606 1.00 73.3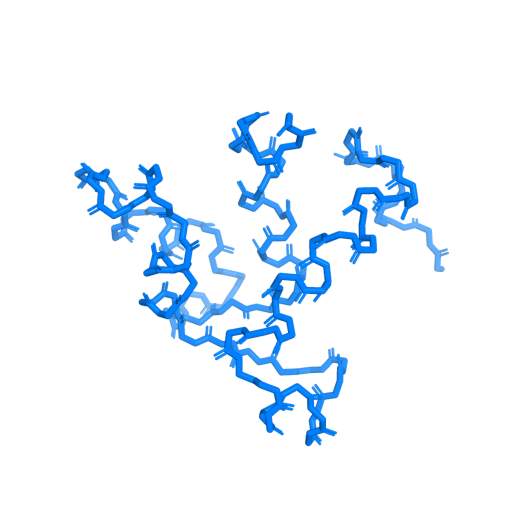1 84 LEU A CA 1
ATOM 684 C C . LEU A 1 84 ? -0.329 4.123 11.553 1.00 73.31 84 LEU A C 1
ATOM 686 O O . LEU A 1 84 ? 0.467 3.210 11.355 1.00 73.31 84 LEU A O 1
ATOM 690 N N . THR A 1 85 ? -0.240 4.916 12.625 1.00 63.84 85 THR A N 1
ATOM 691 C CA . THR A 1 85 ? 0.820 4.835 13.658 1.00 63.84 85 THR A CA 1
ATOM 692 C C . THR A 1 85 ? 1.094 3.415 14.197 1.00 63.84 85 THR A C 1
ATOM 694 O O . THR A 1 85 ? 2.172 3.150 14.717 1.00 63.84 85 THR A O 1
ATOM 697 N N . THR A 1 86 ? 0.160 2.475 14.047 1.00 58.00 86 THR A N 1
ATOM 698 C CA . THR A 1 86 ? 0.264 1.077 14.499 1.00 58.00 86 THR A CA 1
ATOM 699 C C . THR A 1 86 ? 1.184 0.192 13.640 1.00 58.00 86 THR A C 1
ATOM 701 O O . THR A 1 86 ? 1.635 -0.845 14.109 1.00 58.00 86 THR A O 1
ATOM 704 N N . MET A 1 87 ? 1.532 0.593 12.409 1.00 58.84 87 MET A N 1
ATOM 705 C CA . MET A 1 87 ? 2.323 -0.222 11.461 1.00 58.84 87 MET A CA 1
ATOM 706 C C . MET A 1 87 ? 3.790 -0.469 11.862 1.00 58.84 87 MET A C 1
ATOM 708 O O . MET A 1 87 ? 4.475 -1.250 11.198 1.00 58.84 87 MET A O 1
ATOM 712 N N . VAL A 1 88 ? 4.286 0.218 12.896 1.00 52.50 88 VAL A N 1
ATOM 713 C CA . VAL A 1 88 ? 5.722 0.326 13.231 1.00 52.50 88 VAL A CA 1
ATOM 714 C C . VAL A 1 88 ? 6.085 -0.255 14.601 1.00 52.50 88 VAL A C 1
ATOM 716 O O . VAL A 1 88 ? 7.260 -0.222 14.974 1.00 52.50 88 VAL A O 1
ATOM 719 N N . CYS A 1 89 ? 5.107 -0.778 15.343 1.00 45.44 89 CYS A N 1
ATOM 720 C CA . CYS A 1 89 ? 5.315 -1.362 16.669 1.00 45.44 89 CYS A CA 1
ATOM 721 C C . CYS A 1 89 ? 5.589 -2.868 16.610 1.00 45.44 89 CYS A C 1
ATOM 723 O O . CYS A 1 89 ? 4.906 -3.576 15.840 1.00 45.44 89 CYS A O 1
#

InterPro domains:
  IPR011992 EF-hand domain pair [SSF47473] (3-85)
  IPR051433 Calcium and Integrin-Binding [PTHR45791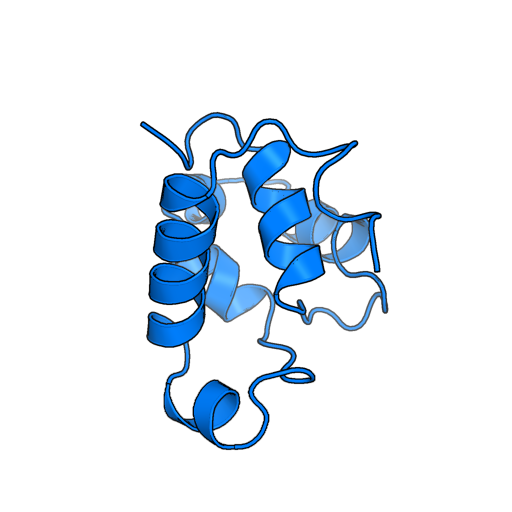] (3-88)

pLDDT: mean 80.94, std 13.83, range [39.66, 93.25]

Radius of gyration: 12.44 Å; Cα contacts (8 Å, |Δi|>4): 72; chains: 1; bounding box: 32×27×29 Å

Foldseek 3Di:
DDDPPPPFPDDPVLLVVLLVLVCVLPVPQCVVPVQDRWAALVSVLVSPPVSVPDPCSLVLLQVLDPVSPNTDDSNSSRVSVRVVVVSRD

Secondary structure (DSSP, 8-state):
--SSSSS----HHHHHHHHHHHHHH-HHHHHH-TTT--EEHHHHHHH-HHHHT-TTHHHHHHHH-TTSSSEE-HHHHHHHHHH-GGGG-

Nearest PDB structures (foldseek):
  6wu7-assembly1_A  TM=8.100E-01  e=5.617E-05  Homo sapiens
  4il1-assembly3_C  TM=7.157E-01  e=5.475E-03  Rattus norvegicus
  1aj5-assembly1_A-2  TM=5.807E-01  e=1.942E+00  Rattus norvegicus
  3e3r-assembly2_A-2  TM=4.564E-01  e=3.705E+00  Homo sapiens